Protein AF-A0A699X5S9-F1 (afdb_monomer)

Structure (mmCIF, N/CA/C/O backbone):
data_AF-A0A699X5S9-F1
#
_entry.id   AF-A0A699X5S9-F1
#
loop_
_atom_site.group_PDB
_atom_site.id
_atom_site.type_symbol
_atom_site.label_atom_id
_atom_site.label_alt_id
_atom_site.label_comp_id
_atom_site.label_asym_id
_atom_site.label_entity_id
_atom_site.label_seq_id
_atom_site.pdbx_PDB_ins_code
_atom_site.Cartn_x
_atom_site.Cartn_y
_atom_site.Cartn_z
_atom_site.occupancy
_atom_site.B_iso_or_equiv
_atom_site.auth_seq_id
_atom_site.auth_comp_id
_atom_site.auth_asym_id
_atom_site.auth_atom_id
_atom_site.pdbx_PDB_model_num
ATOM 1 N N . LEU A 1 1 ? 2.235 -4.961 3.133 1.00 74.06 1 LEU A N 1
ATOM 2 C CA . LEU A 1 1 ? 1.340 -5.995 3.737 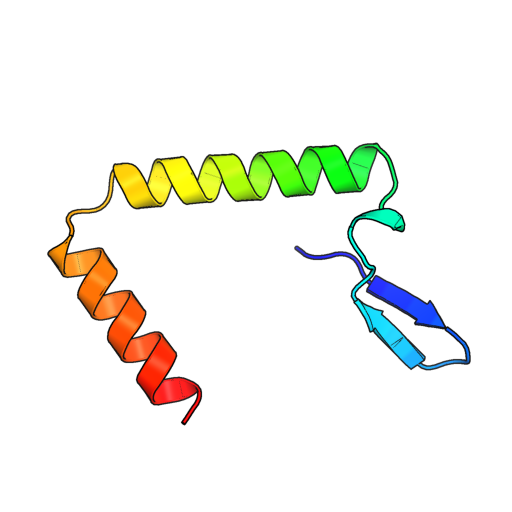1.00 74.06 1 LEU A CA 1
ATOM 3 C C . LEU A 1 1 ? 0.030 -5.297 4.067 1.00 74.06 1 LEU A C 1
ATOM 5 O O . LEU A 1 1 ? 0.094 -4.263 4.717 1.00 74.06 1 LEU A O 1
ATOM 9 N N . TRP A 1 2 ? -1.119 -5.779 3.590 1.00 90.94 2 TRP A N 1
ATOM 10 C CA . TRP A 1 2 ? -2.373 -5.073 3.865 1.00 90.94 2 TRP A CA 1
ATOM 11 C C . TRP A 1 2 ? -2.844 -5.345 5.302 1.00 90.94 2 TRP A C 1
ATOM 13 O O . TRP A 1 2 ? -2.904 -6.516 5.689 1.00 90.94 2 TRP A O 1
ATOM 23 N N . PRO A 1 3 ? -3.144 -4.313 6.106 1.00 91.25 3 PRO A N 1
ATOM 24 C CA . PRO A 1 3 ? -3.510 -4.504 7.502 1.00 91.25 3 PRO A CA 1
ATOM 25 C C . PRO A 1 3 ? -4.907 -5.116 7.650 1.00 91.25 3 PRO A C 1
ATOM 27 O O . PRO A 1 3 ? -5.804 -4.916 6.825 1.00 91.25 3 PRO A O 1
ATOM 30 N N . SER A 1 4 ? -5.088 -5.867 8.733 1.00 93.81 4 SER A N 1
ATOM 31 C CA . SER A 1 4 ? -6.345 -6.516 9.096 1.00 93.81 4 SER A CA 1
ATOM 32 C C . SER A 1 4 ? -6.875 -5.998 10.430 1.00 93.81 4 SER A C 1
ATOM 34 O O . SER A 1 4 ? -6.165 -5.346 11.197 1.00 93.81 4 SER A O 1
ATOM 36 N N . VAL A 1 5 ? -8.158 -6.237 10.665 1.00 93.44 5 VAL A N 1
ATOM 37 C CA . VAL A 1 5 ? -8.870 -5.922 11.897 1.00 93.44 5 VAL A CA 1
ATOM 38 C C . VAL A 1 5 ? -9.749 -7.109 12.265 1.00 93.44 5 VAL A C 1
ATOM 40 O O . VAL A 1 5 ? -10.280 -7.788 11.385 1.00 93.44 5 VAL A O 1
ATOM 43 N N . GLU A 1 6 ? -9.882 -7.371 13.559 1.00 94.31 6 GLU A N 1
ATOM 44 C CA . GLU A 1 6 ? -10.834 -8.347 14.079 1.00 94.31 6 GLU A CA 1
ATOM 45 C C . GLU A 1 6 ? -12.156 -7.641 14.375 1.00 94.31 6 GLU A C 1
ATOM 47 O O . GLU A 1 6 ? -12.200 -6.686 15.149 1.00 94.31 6 GLU A O 1
ATOM 52 N N . GLU A 1 7 ? -13.227 -8.101 13.739 1.00 91.19 7 GLU A N 1
ATOM 53 C CA . GLU A 1 7 ? -14.595 -7.648 13.977 1.00 91.19 7 GLU A CA 1
ATOM 54 C C . GLU A 1 7 ? -15.433 -8.886 14.302 1.00 91.19 7 GLU A C 1
ATOM 56 O O . GLU A 1 7 ? -15.457 -9.842 13.528 1.00 91.19 7 GLU A O 1
ATOM 61 N N . ASP A 1 8 ? -16.043 -8.908 15.488 1.00 92.50 8 ASP A N 1
ATOM 62 C CA . ASP A 1 8 ? -16.872 -10.020 15.976 1.00 92.50 8 ASP A CA 1
ATOM 63 C C . ASP A 1 8 ? -16.187 -11.403 15.926 1.00 92.50 8 ASP A C 1
ATOM 65 O O . ASP A 1 8 ? -16.806 -12.428 15.642 1.00 92.50 8 ASP A O 1
ATOM 69 N N . GLY A 1 9 ? -14.879 -11.440 16.203 1.00 94.00 9 GLY A N 1
ATOM 70 C CA . GLY A 1 9 ? -14.074 -12.669 16.174 1.00 94.00 9 GLY A CA 1
ATOM 71 C C . GLY A 1 9 ? -13.686 -13.135 14.768 1.00 94.00 9 GLY A C 1
ATOM 72 O O . GLY A 1 9 ? -13.095 -14.203 14.619 1.00 94.00 9 GLY A O 1
ATOM 73 N N . VAL A 1 10 ? -13.986 -12.342 13.737 1.00 92.38 10 VAL A N 1
ATOM 74 C CA . VAL A 1 10 ? -13.568 -12.584 12.356 1.00 92.38 10 VAL A CA 1
ATOM 75 C C . VAL A 1 10 ? -12.486 -11.581 11.971 1.00 92.38 10 VAL A C 1
ATOM 77 O O . VAL A 1 10 ? -12.690 -10.369 12.003 1.00 92.38 10 VAL A O 1
ATOM 80 N N . THR A 1 11 ? -11.324 -12.079 11.557 1.00 94.69 11 THR A N 1
ATOM 81 C CA . THR A 1 11 ? -10.259 -11.236 11.008 1.00 94.69 11 THR A CA 1
ATOM 82 C C . THR A 1 11 ? -10.571 -10.899 9.552 1.00 94.69 11 THR A C 1
ATOM 84 O O . THR A 1 11 ? -10.621 -11.785 8.696 1.00 94.69 11 THR A O 1
ATOM 87 N N . ARG A 1 12 ? -10.745 -9.613 9.241 1.00 94.88 12 ARG A N 1
ATOM 88 C CA . ARG A 1 12 ? -10.906 -9.122 7.865 1.00 94.88 12 ARG A CA 1
ATOM 89 C C . ARG A 1 12 ? -9.846 -8.088 7.516 1.00 94.88 12 ARG A C 1
ATOM 91 O O . ARG A 1 12 ? -9.286 -7.432 8.388 1.00 94.88 12 ARG A O 1
ATOM 98 N N . LEU A 1 13 ? -9.584 -7.901 6.227 1.00 94.38 13 LEU A N 1
ATOM 99 C CA . LEU A 1 13 ? -8.741 -6.800 5.761 1.00 94.38 13 LEU A CA 1
ATOM 100 C C . LEU A 1 13 ? -9.451 -5.457 5.981 1.00 94.38 13 LEU A C 1
ATOM 102 O O . LEU A 1 13 ? -10.646 -5.334 5.708 1.00 94.38 13 LEU A O 1
ATOM 106 N N . LYS A 1 14 ? -8.708 -4.453 6.454 1.00 94.38 14 LYS A N 1
ATOM 107 C CA . LYS A 1 14 ? -9.233 -3.094 6.642 1.00 94.38 14 LYS A CA 1
ATOM 108 C C . LYS A 1 14 ? -9.591 -2.459 5.299 1.00 94.38 14 LYS A C 1
ATOM 110 O O . LYS A 1 14 ? -8.932 -2.707 4.292 1.00 94.38 14 LYS A O 1
ATOM 115 N N . LYS A 1 15 ? -10.585 -1.579 5.261 1.00 92.69 15 LYS A N 1
ATOM 116 C CA . LYS A 1 15 ? -10.759 -0.648 4.134 1.00 92.69 15 LYS A CA 1
ATOM 117 C C . LYS A 1 15 ? -9.728 0.475 4.232 1.00 92.69 15 LYS A C 1
ATOM 119 O O . LYS A 1 15 ? -9.248 0.783 5.317 1.00 92.69 15 LYS A O 1
ATOM 124 N N . TYR A 1 16 ? -9.439 1.149 3.116 1.00 90.50 16 TYR A N 1
ATOM 125 C CA . TYR A 1 16 ? -8.498 2.281 3.119 1.00 90.50 16 TYR A CA 1
ATOM 126 C C . TYR A 1 16 ? -8.916 3.392 4.100 1.00 90.50 16 TYR A C 1
ATOM 128 O O . TYR A 1 16 ? -8.083 3.981 4.776 1.00 90.50 16 TYR A O 1
ATOM 136 N N . SER A 1 17 ? -10.225 3.630 4.237 1.00 92.75 17 SER A N 1
ATOM 137 C CA . SER A 1 17 ? -10.795 4.599 5.183 1.00 92.75 17 SER A CA 1
ATOM 138 C C . SER A 1 17 ? -10.618 4.223 6.657 1.00 92.75 17 SER A C 1
ATOM 140 O O . SER A 1 17 ? -10.780 5.072 7.523 1.00 92.75 17 SER A O 1
ATOM 142 N N . GLU A 1 18 ? -10.340 2.952 6.946 1.00 93.88 18 GLU A N 1
ATOM 143 C CA . GLU A 1 18 ? -10.123 2.424 8.298 1.00 93.88 18 GLU A CA 1
ATOM 144 C C . GLU A 1 18 ? -8.623 2.365 8.643 1.00 93.88 18 GLU A C 1
ATOM 146 O O . GLU A 1 18 ? -8.252 1.921 9.732 1.00 93.88 18 GLU A O 1
ATOM 151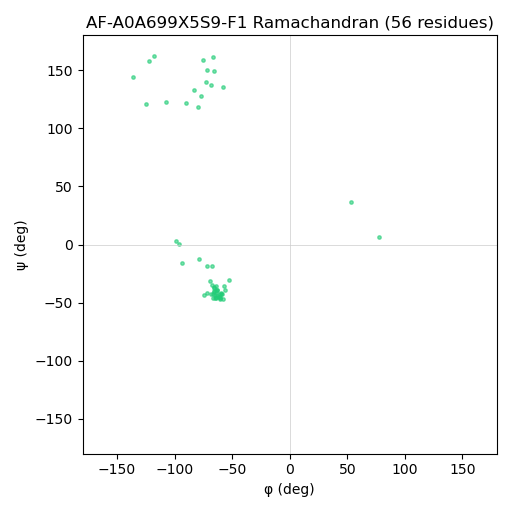 N N . LEU A 1 19 ? -7.749 2.781 7.717 1.00 94.75 19 LEU A N 1
ATOM 152 C CA . LEU A 1 19 ? -6.314 2.831 7.953 1.00 94.75 19 LEU A CA 1
ATOM 153 C C . LEU A 1 19 ? -5.963 3.977 8.892 1.00 94.75 19 LEU A C 1
ATOM 155 O O . LEU A 1 19 ? -6.447 5.103 8.773 1.00 94.75 19 LEU A O 1
ATOM 159 N N . THR A 1 20 ? -5.036 3.694 9.795 1.00 95.19 20 THR A N 1
ATOM 160 C CA . THR A 1 20 ? -4.320 4.745 10.512 1.00 95.19 20 THR A CA 1
ATOM 161 C C . THR A 1 20 ? -3.440 5.538 9.546 1.00 95.19 20 THR A C 1
ATOM 163 O O . THR A 1 20 ? -3.070 5.058 8.473 1.00 95.19 20 THR A O 1
ATOM 166 N N . ALA A 1 21 ? -3.031 6.744 9.946 1.00 94.88 21 ALA A N 1
ATOM 167 C CA . ALA A 1 21 ? -2.138 7.568 9.131 1.00 94.88 21 ALA A CA 1
ATOM 168 C C . ALA A 1 21 ? -0.827 6.838 8.774 1.00 94.88 21 ALA A C 1
ATOM 170 O O . ALA A 1 21 ? -0.364 6.927 7.642 1.00 94.88 21 ALA A O 1
ATOM 171 N N . ALA A 1 22 ? -0.256 6.071 9.707 1.00 94.25 22 ALA A N 1
ATOM 172 C CA . ALA A 1 22 ? 0.962 5.300 9.461 1.00 94.25 22 ALA A CA 1
ATOM 173 C C . ALA A 1 22 ? 0.739 4.146 8.464 1.00 94.25 22 ALA A C 1
ATOM 175 O O . ALA A 1 22 ? 1.556 3.946 7.567 1.00 94.25 22 ALA A O 1
ATOM 176 N N . GLU A 1 23 ? -0.375 3.414 8.582 1.00 94.00 23 GLU A N 1
ATOM 177 C CA . GLU A 1 23 ? -0.728 2.340 7.643 1.00 94.00 23 GLU A CA 1
ATOM 178 C C . GLU A 1 23 ? -1.008 2.884 6.235 1.00 94.00 23 GLU A C 1
ATOM 180 O O . GLU A 1 23 ? -0.573 2.281 5.257 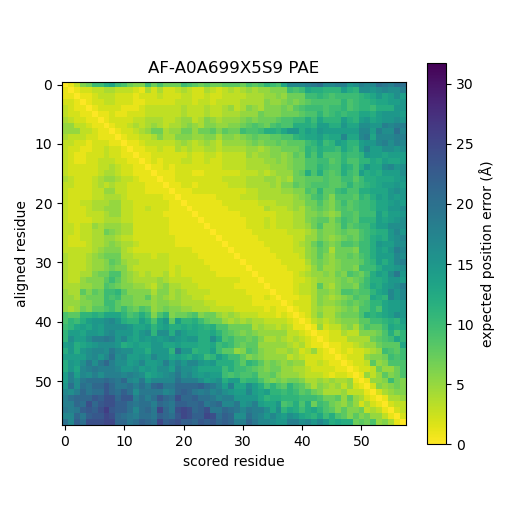1.00 94.00 23 GLU A O 1
ATOM 185 N N . ALA A 1 24 ? -1.686 4.031 6.126 1.00 93.31 24 ALA A N 1
ATOM 186 C CA . ALA A 1 24 ? -1.940 4.694 4.849 1.00 93.31 24 ALA A CA 1
ATOM 187 C C . ALA A 1 24 ? -0.634 5.159 4.184 1.00 93.31 24 ALA A C 1
ATOM 189 O O . ALA A 1 24 ? -0.411 4.877 3.010 1.00 93.31 24 ALA A O 1
ATOM 190 N N . ILE A 1 25 ? 0.278 5.775 4.948 1.0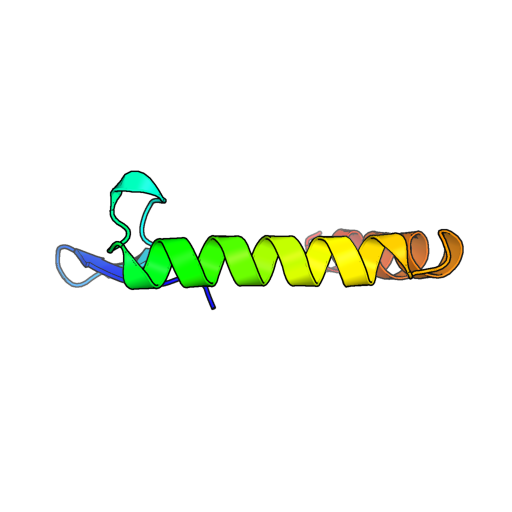0 94.50 25 ILE A N 1
ATOM 191 C CA . ILE A 1 25 ? 1.606 6.171 4.448 1.00 94.50 25 ILE A CA 1
ATOM 192 C C . ILE A 1 25 ? 2.384 4.952 3.933 1.00 94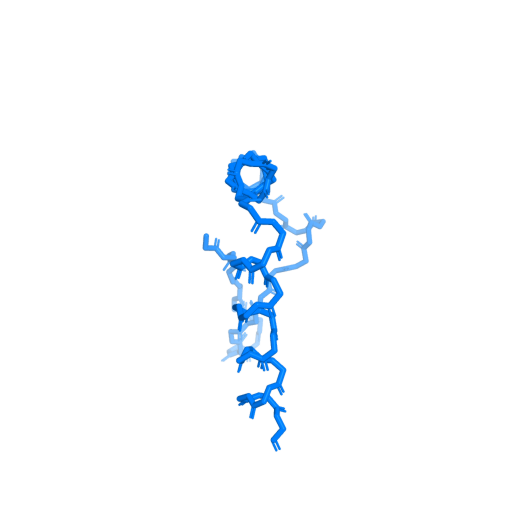.50 25 ILE A C 1
ATOM 194 O O . ILE A 1 25 ? 3.009 5.021 2.873 1.00 94.50 25 ILE A O 1
ATOM 198 N N . GLN A 1 26 ? 2.337 3.826 4.651 1.00 92.44 26 GLN A N 1
ATOM 199 C CA . GLN A 1 26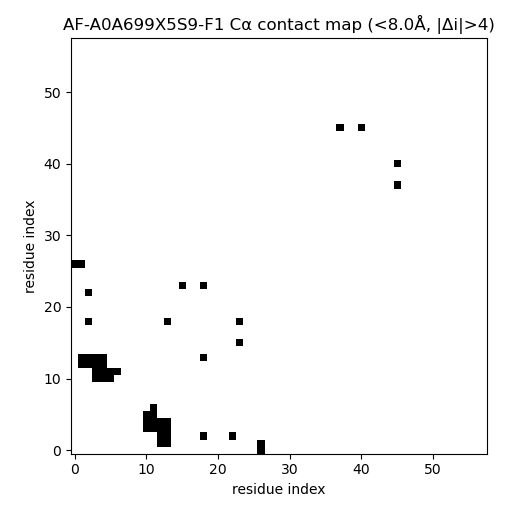 ? 2.992 2.597 4.205 1.00 92.44 26 GLN A CA 1
ATOM 200 C C . GLN A 1 26 ? 2.335 2.026 2.942 1.00 92.44 26 GLN A C 1
ATOM 202 O O . GLN A 1 26 ? 3.043 1.615 2.027 1.00 92.44 26 GLN A O 1
ATOM 207 N N . ALA A 1 27 ? 1.003 2.014 2.866 1.00 91.94 27 ALA A N 1
ATOM 208 C CA . ALA A 1 27 ? 0.277 1.538 1.692 1.00 91.94 27 ALA A CA 1
AT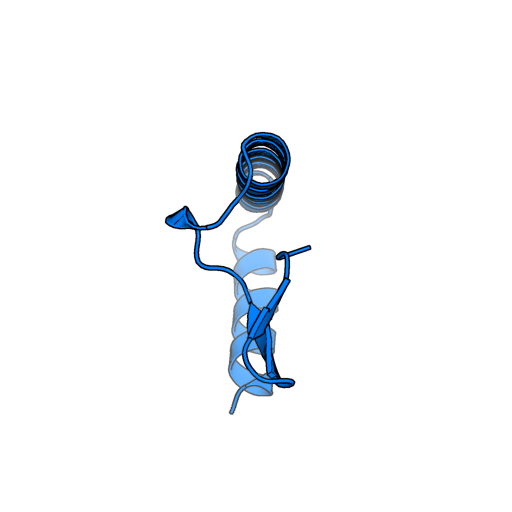OM 209 C C . ALA A 1 27 ? 0.603 2.379 0.446 1.00 91.94 27 ALA A C 1
ATOM 211 O O . ALA A 1 27 ? 0.880 1.821 -0.617 1.00 91.94 27 ALA A O 1
ATOM 212 N N . ASP A 1 28 ? 0.661 3.704 0.588 1.00 92.94 28 ASP A N 1
ATOM 213 C CA . ASP A 1 28 ? 1.061 4.612 -0.489 1.00 92.94 28 ASP A CA 1
ATOM 214 C C . ASP A 1 28 ? 2.513 4.374 -0.925 1.00 92.94 28 ASP A C 1
ATOM 216 O O . ASP A 1 28 ? 2.824 4.384 -2.123 1.00 92.94 28 ASP A O 1
ATOM 220 N N . TYR A 1 29 ? 3.413 4.105 0.026 1.00 93.94 29 TYR A N 1
ATOM 221 C CA . TYR A 1 29 ? 4.794 3.744 -0.285 1.00 93.94 29 TYR A CA 1
ATOM 222 C C . TYR A 1 29 ? 4.884 2.410 -1.036 1.00 93.94 29 TYR A C 1
ATOM 224 O O . TYR A 1 29 ? 5.565 2.336 -2.061 1.00 93.94 29 TYR A O 1
ATOM 232 N N . ASP A 1 30 ? 4.164 1.381 -0.584 1.00 92.62 30 ASP A N 1
ATOM 233 C CA . ASP A 1 30 ? 4.115 0.060 -1.221 1.00 92.62 30 ASP A CA 1
ATOM 234 C C . ASP A 1 30 ? 3.593 0.168 -2.672 1.00 92.62 30 ASP A C 1
ATOM 236 O O . ASP A 1 30 ? 4.160 -0.433 -3.594 1.00 92.62 30 ASP A O 1
ATOM 240 N N . VAL A 1 31 ? 2.557 0.985 -2.912 1.00 90.25 31 VAL A N 1
ATOM 241 C CA . VAL A 1 31 ? 2.021 1.261 -4.259 1.00 90.25 31 VAL A CA 1
ATOM 242 C C . VAL A 1 31 ? 3.057 1.976 -5.121 1.00 90.25 31 VAL A C 1
ATOM 244 O O . VAL A 1 31 ? 3.293 1.585 -6.267 1.00 90.25 31 VAL A O 1
ATOM 247 N N . LYS A 1 32 ? 3.722 3.000 -4.580 1.00 93.00 32 LYS A N 1
ATOM 248 C CA . LYS A 1 32 ? 4.753 3.747 -5.306 1.00 93.00 32 LYS A CA 1
ATOM 249 C C . LYS A 1 32 ? 5.946 2.862 -5.668 1.00 93.00 32 LYS A C 1
ATOM 251 O O . LYS A 1 32 ? 6.404 2.909 -6.808 1.00 93.00 32 LYS A O 1
ATOM 256 N N . ALA A 1 33 ? 6.412 2.030 -4.740 1.00 92.44 33 ALA A N 1
ATOM 257 C CA . ALA A 1 33 ? 7.482 1.067 -4.977 1.00 92.44 33 ALA A CA 1
ATOM 258 C C . ALA A 1 33 ? 7.094 0.063 -6.071 1.00 92.44 33 ALA A C 1
ATOM 260 O O . ALA A 1 33 ? 7.857 -0.153 -7.013 1.00 92.44 33 ALA A O 1
ATOM 261 N N . THR A 1 34 ? 5.875 -0.478 -6.004 1.00 89.44 34 THR A N 1
ATOM 262 C CA . THR A 1 34 ? 5.350 -1.393 -7.026 1.00 89.44 34 THR A CA 1
ATOM 263 C C . THR A 1 34 ? 5.298 -0.720 -8.396 1.00 89.44 34 THR A C 1
ATOM 265 O O . THR A 1 34 ? 5.768 -1.291 -9.376 1.00 89.44 34 THR A O 1
ATOM 268 N N . ASN A 1 35 ? 4.811 0.519 -8.477 1.00 88.00 35 ASN A N 1
ATOM 269 C CA . ASN A 1 35 ? 4.750 1.268 -9.731 1.00 88.00 35 ASN A CA 1
ATOM 270 C C . ASN A 1 35 ? 6.138 1.563 -10.315 1.00 88.00 35 ASN A C 1
ATOM 272 O O . ASN A 1 35 ? 6.288 1.540 -11.534 1.00 88.00 35 ASN A O 1
ATOM 276 N N . ILE A 1 36 ? 7.148 1.829 -9.481 1.00 90.69 36 ILE A N 1
ATOM 277 C CA . ILE A 1 36 ? 8.535 2.023 -9.935 1.00 90.69 36 ILE A CA 1
ATOM 278 C C . ILE A 1 36 ? 9.097 0.713 -10.497 1.00 90.69 36 ILE A C 1
ATOM 280 O O . ILE A 1 36 ? 9.664 0.707 -11.588 1.00 90.69 36 ILE A O 1
ATOM 284 N N . ILE A 1 37 ? 8.895 -0.402 -9.789 1.00 88.94 37 ILE A N 1
ATOM 285 C CA . ILE A 1 37 ? 9.339 -1.728 -10.238 1.00 88.94 37 ILE A CA 1
ATOM 286 C C . ILE A 1 37 ? 8.659 -2.096 -11.561 1.00 88.94 37 ILE A C 1
ATOM 288 O O . ILE A 1 37 ? 9.328 -2.529 -12.494 1.00 88.94 37 ILE A O 1
ATOM 292 N N . LEU A 1 38 ? 7.348 -1.877 -11.678 1.00 85.81 38 LEU A N 1
ATOM 293 C CA . LEU A 1 38 ? 6.589 -2.157 -12.898 1.00 85.81 38 LEU A CA 1
ATOM 294 C C . LEU A 1 38 ? 7.023 -1.288 -14.081 1.00 85.81 38 LEU A C 1
ATOM 296 O O . LEU A 1 38 ? 7.130 -1.800 -15.190 1.00 85.81 38 LEU A O 1
ATOM 300 N N . GLN A 1 39 ? 7.313 -0.004 -13.863 1.00 86.50 39 GLN A N 1
ATOM 301 C CA . GLN A 1 39 ? 7.804 0.883 -14.923 1.00 86.50 39 GLN A CA 1
ATOM 302 C C . GLN A 1 39 ? 9.221 0.529 -15.388 1.00 86.50 39 GLN A C 1
ATOM 304 O O . GLN A 1 39 ? 9.548 0.729 -16.554 1.00 86.50 39 GLN A O 1
ATOM 309 N N . GLY A 1 40 ? 10.057 -0.004 -14.495 1.00 87.69 40 GLY A N 1
ATOM 310 C CA . GLY A 1 40 ? 11.391 -0.496 -14.843 1.00 87.69 40 GLY A CA 1
ATOM 311 C C . GLY A 1 40 ? 11.390 -1.876 -15.507 1.00 87.69 40 GLY A C 1
ATOM 312 O O . GLY A 1 40 ? 12.415 -2.294 -16.047 1.00 87.69 40 GLY A O 1
ATOM 313 N N . LEU A 1 41 ? 10.268 -2.601 -15.474 1.00 87.06 41 LEU A N 1
ATOM 314 C CA . LEU A 1 41 ? 10.173 -3.945 -16.030 1.00 87.06 41 LEU A CA 1
ATOM 315 C C . LEU A 1 41 ? 9.919 -3.912 -17.545 1.00 87.06 41 LEU A C 1
ATOM 317 O O . LEU A 1 41 ? 8.994 -3.244 -18.011 1.00 87.06 41 LEU A O 1
ATOM 321 N N . PRO A 1 42 ? 10.661 -4.707 -18.338 1.00 87.00 42 PRO A N 1
ATOM 322 C CA . PRO A 1 42 ? 10.332 -4.909 -19.739 1.00 87.00 42 PRO A CA 1
ATOM 323 C C . PRO A 1 42 ? 8.904 -5.469 -19.885 1.00 87.00 42 PRO A C 1
ATOM 325 O O . PRO A 1 42 ? 8.566 -6.445 -19.202 1.00 87.00 42 PRO A O 1
ATOM 328 N N . PRO A 1 43 ? 8.082 -4.954 -20.820 1.00 79.75 43 PRO A N 1
ATOM 329 C CA . PRO A 1 43 ? 6.680 -5.360 -20.980 1.00 79.75 43 PRO A CA 1
ATOM 330 C C . PRO A 1 43 ? 6.467 -6.875 -21.121 1.00 79.75 43 PRO A C 1
ATOM 332 O O . PRO A 1 43 ? 5.460 -7.419 -20.676 1.00 79.75 43 PRO A O 1
ATOM 335 N N . LYS A 1 44 ? 7.448 -7.580 -21.696 1.00 80.81 44 LYS A N 1
ATOM 336 C CA . LYS A 1 44 ? 7.423 -9.035 -21.895 1.00 80.81 44 LYS A CA 1
ATOM 337 C C . LYS A 1 44 ? 7.485 -9.819 -20.577 1.00 80.81 44 LYS A C 1
ATOM 339 O O . LYS A 1 44 ? 6.844 -10.858 -20.456 1.00 80.81 44 LYS A O 1
ATOM 344 N N . VAL A 1 45 ? 8.223 -9.307 -19.588 1.00 80.81 45 VAL A N 1
ATOM 345 C CA . VAL A 1 45 ? 8.324 -9.903 -18.246 1.00 80.81 45 VAL A CA 1
ATOM 346 C C . VAL A 1 45 ? 7.043 -9.641 -17.461 1.00 80.81 45 VAL A C 1
ATOM 348 O O . VAL A 1 45 ? 6.498 -10.561 -16.857 1.00 80.81 45 VAL A O 1
ATOM 351 N N . TYR A 1 46 ? 6.511 -8.416 -17.534 1.00 80.19 46 TYR A N 1
ATOM 352 C CA . TYR A 1 46 ? 5.223 -8.077 -16.927 1.00 80.19 46 TYR A CA 1
ATOM 353 C C . TYR A 1 46 ? 4.086 -8.960 -17.463 1.00 80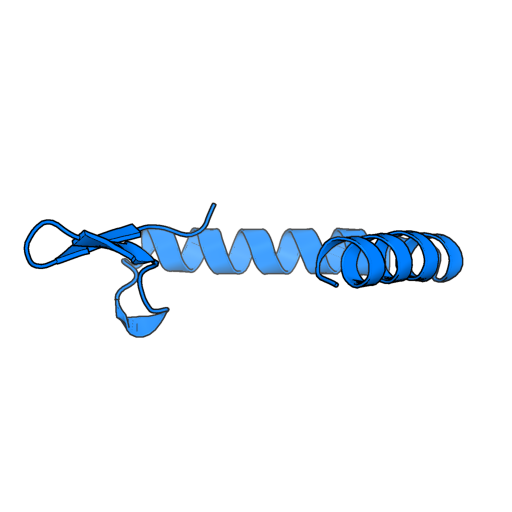.19 46 TYR A C 1
ATOM 355 O O . TYR A 1 46 ? 3.326 -9.531 -16.678 1.00 80.19 46 TYR A O 1
ATOM 363 N N . ALA A 1 47 ? 4.001 -9.131 -18.786 1.00 79.56 47 ALA A N 1
ATOM 364 C CA . ALA A 1 47 ? 2.993 -9.975 -19.421 1.00 79.56 47 ALA A CA 1
ATOM 365 C C . ALA A 1 47 ? 3.079 -11.440 -18.957 1.00 79.56 47 ALA A C 1
ATOM 367 O O . ALA A 1 47 ? 2.051 -12.029 -18.640 1.00 79.56 47 ALA A O 1
ATOM 368 N N . LEU A 1 48 ? 4.289 -12.004 -18.849 1.00 84.88 48 LEU A N 1
ATOM 369 C CA . LEU A 1 48 ? 4.508 -13.378 -18.384 1.00 84.88 48 LEU A CA 1
ATOM 370 C C . LEU A 1 48 ? 4.091 -13.584 -16.917 1.00 84.88 48 LEU A C 1
ATOM 372 O O . LEU A 1 48 ? 3.455 -14.579 -16.575 1.00 84.88 48 LEU A O 1
ATOM 376 N N . VAL A 1 49 ? 4.432 -12.637 -16.039 1.00 77.19 49 VAL A N 1
ATOM 377 C CA . VAL A 1 49 ? 4.019 -12.678 -14.626 1.00 77.19 49 VAL A CA 1
ATOM 378 C C . VAL A 1 49 ? 2.499 -12.540 -14.500 1.00 77.19 49 VAL A C 1
ATOM 380 O O . VAL A 1 49 ? 1.880 -13.195 -13.659 1.00 77.19 49 VAL A O 1
ATOM 383 N N . SER A 1 50 ? 1.891 -11.718 -15.356 1.00 76.06 50 SER A N 1
ATOM 384 C CA . SER A 1 50 ? 0.450 -11.461 -15.344 1.00 76.06 50 SER A CA 1
ATOM 385 C C . SER A 1 50 ? -0.350 -12.665 -15.846 1.00 76.06 50 SER A C 1
ATOM 387 O O . SER A 1 50 ? -1.335 -13.035 -15.214 1.00 76.06 50 SER A O 1
ATOM 389 N N . THR A 1 51 ? 0.089 -13.340 -16.913 1.00 76.56 51 THR A N 1
ATOM 390 C CA . THR A 1 51 ? -0.569 -14.562 -17.408 1.00 76.56 51 THR A CA 1
ATOM 391 C C . THR A 1 51 ? -0.458 -15.722 -16.420 1.00 76.56 51 THR A C 1
ATOM 393 O O . THR A 1 51 ? -1.435 -16.441 -16.228 1.00 76.56 51 THR A O 1
ATOM 396 N N . HIS A 1 52 ? 0.677 -15.874 -15.728 1.00 72.81 52 HIS A N 1
ATOM 397 C CA . HIS A 1 52 ? 0.820 -16.876 -14.666 1.00 72.81 52 HIS A CA 1
ATOM 398 C C . HIS A 1 52 ? -0.089 -16.590 -13.459 1.00 72.81 52 HIS A C 1
ATOM 400 O O . HIS A 1 52 ? -0.679 -17.515 -12.906 1.00 72.81 52 HIS A O 1
ATOM 406 N N . LYS A 1 53 ? -0.229 -15.321 -13.046 1.00 67.75 53 LYS A N 1
ATOM 407 C CA . LYS A 1 53 ? -1.180 -14.940 -11.988 1.00 67.75 53 LYS A CA 1
ATOM 408 C C . LYS A 1 53 ? -2.620 -15.286 -12.374 1.00 67.75 53 LYS A C 1
ATOM 410 O O . LYS A 1 53 ? -3.306 -15.917 -11.583 1.00 67.75 53 LYS A O 1
ATOM 415 N N . VAL A 1 54 ? -3.042 -14.941 -13.593 1.00 64.06 54 VAL A N 1
ATOM 416 C CA . VAL A 1 54 ? -4.398 -15.235 -14.092 1.00 64.06 54 VAL A CA 1
ATOM 417 C C . VAL A 1 54 ? -4.660 -16.742 -14.178 1.00 64.06 54 VAL A C 1
ATOM 419 O O . VAL A 1 54 ? -5.740 -17.187 -13.818 1.00 64.06 54 VAL A O 1
ATOM 422 N N . ALA A 1 55 ? -3.675 -17.544 -14.588 1.00 64.00 55 ALA A N 1
ATOM 423 C CA . ALA A 1 55 ? -3.825 -18.999 -14.669 1.00 64.00 55 ALA A CA 1
ATOM 424 C C . ALA A 1 55 ? -3.869 -19.710 -13.303 1.00 64.00 55 ALA A C 1
ATOM 426 O O . ALA A 1 55 ? -4.292 -20.857 -13.242 1.00 64.00 55 ALA A O 1
ATOM 427 N N . LYS A 1 56 ? -3.406 -19.067 -12.223 1.00 58.78 56 LYS A N 1
ATOM 428 C CA . LYS A 1 56 ? -3.397 -19.638 -10.865 1.00 58.78 56 LYS A CA 1
ATOM 429 C C . LYS A 1 56 ? -4.645 -19.272 -10.050 1.00 58.78 56 LYS A C 1
ATOM 431 O O . LYS A 1 56 ? -4.886 -19.890 -9.018 1.00 58.78 56 LYS A O 1
ATOM 436 N N . GLU A 1 57 ? -5.400 -18.265 -10.489 1.00 57.12 57 GLU A N 1
ATOM 437 C CA . GLU A 1 57 ? -6.681 -17.868 -9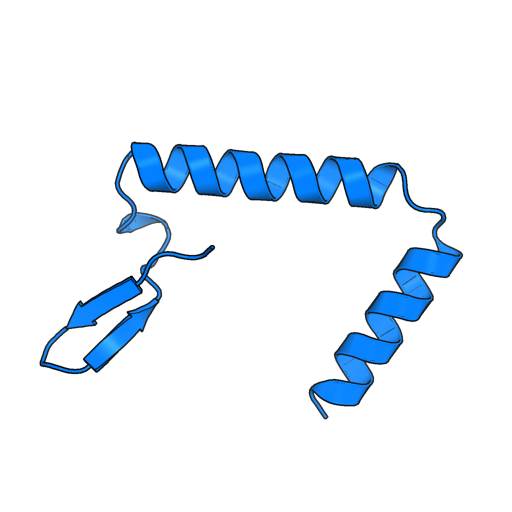.882 1.00 57.12 57 GLU A CA 1
ATOM 438 C C . GLU A 1 57 ? -7.913 -18.415 -10.632 1.00 57.12 57 GLU A C 1
ATOM 440 O O . GLU A 1 57 ? -9.041 -18.119 -10.241 1.00 57.12 57 GLU A O 1
ATOM 445 N N . LEU A 1 58 ? -7.696 -19.222 -11.680 1.00 52.41 58 LEU A N 1
ATOM 446 C CA . LEU A 1 58 ? -8.701 -20.063 -12.346 1.00 52.41 58 LEU A CA 1
ATOM 447 C C . LEU A 1 58 ? -8.661 -21.487 -11.781 1.00 52.41 58 LEU A C 1
ATOM 449 O O . LEU A 1 58 ? -9.753 -22.081 -11.647 1.00 52.41 58 LEU A O 1
#

Radius of gyration: 15.51 Å; Cα contacts (8 Å, |Δi|>4): 24; chains: 1; bounding box: 28×28×38 Å

Sequence (58 aa):
LWPSVEEDGVTRLKKYSELTAAEAIQADYDVKATNIILQGLPPKVYALVSTHKVAKEL

Foldseek 3Di:
DFDWDQDPNDIDGDDLVRDDPVNNVVVVVVVVVVVVVVVPDDVVVVVVVVVVVVVVVD

Organism: Tanacetum cinerariifolium (NCBI:txid118510)

Solvent-accessible surface area (backbone atoms only — not comparable to full-atom values): 3595 Å² total; per-residue (Å²): 133,87,60,66,46,75,56,97,91,41,78,41,73,56,52,82,89,70,46,51,73,68,55,45,54,49,51,54,48,53,50,50,52,48,51,51,53,56,71,73,43,57,69,71,58,53,51,54,56,48,54,54,54,57,65,71,78,107

Secondary structure (DSSP, 8-state):
---EEEETTEEEEPPGGG--HHHHHHHHHHHHHHHHHHHHS-HHHHHHHHHHHHHH--

Mean predicted aligned error: 7.55 Å

pLDDT: mean 86.21, std 10.6, range [52.41, 95.19]